Protein AF-A0A7X8CZT1-F1 (afdb_monomer)

pLDDT: mean 84.38, std 14.91, range [46.91, 98.44]

Foldseek 3Di:
DDKDKDWDWAADPDPDPVCVVVCVVDRIDTFKMWMFDADPVRDTPDIDIDGDQDDNCNDGDPVRVPD

Secondary structure (DSSP, 8-state):
-EEEEEEEEE------HHHHHHHHH-S-EEEEEEEEEE-TT--EEEEEEEE---SS--S--TTTTT-

Nearest PDB structures (foldseek):
  3t69-assembly1_B  TM=7.210E-01  e=8.355E+00  Sinorhizobium meliloti 1021
  6suf-assembly1_E  TM=3.956E-01  e=1.568E+00  Photorhabdus luminescens

Solvent-accessible surface area (backbone atoms only — not comparable to full-atom values): 4216 Å² total; per-residue (Å²): 111,45,73,54,70,50,76,42,68,38,40,84,84,70,97,46,81,85,47,54,70,49,45,76,75,51,61,61,42,70,34,32,44,40,36,37,34,24,46,88,84,68,47,83,76,46,79,47,76,46,79,42,85,60,83,84,53,79,57,77,40,75,83,66,75,78,119

Sequence (67 aa):
MYIVFDLEFNQDFTETESVEKIKGMYPFEIIQIGAVKLDSDFNIVKTFSRYIKPAIYNKISPIIEEL

Radius of gyration: 15.74 Å; Cα contacts (8 Å, |Δi|>4): 105; chains: 1; bounding box: 30×18×46 Å

Mean predicted aligned error: 6.36 Å

Structure (mmCIF, N/CA/C/O backbone):
data_AF-A0A7X8CZT1-F1
#
_entry.id   AF-A0A7X8CZT1-F1
#
loop_
_atom_site.group_PDB
_atom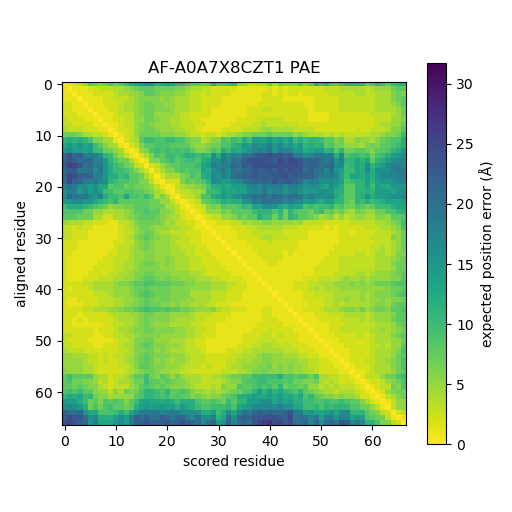_site.id
_atom_site.type_symbol
_atom_site.label_atom_id
_atom_site.label_alt_id
_atom_site.label_comp_id
_atom_site.label_asym_id
_atom_site.label_entity_id
_atom_site.label_seq_id
_atom_site.pdbx_PDB_ins_code
_atom_site.Cartn_x
_atom_site.Cartn_y
_atom_site.Cartn_z
_atom_site.occupancy
_atom_site.B_iso_or_equiv
_atom_site.auth_seq_id
_atom_site.auth_comp_id
_atom_site.auth_asym_id
_atom_site.auth_atom_id
_atom_site.pdbx_PDB_model_num
ATOM 1 N N . MET A 1 1 ? -14.486 8.014 13.692 1.00 88.44 1 MET A N 1
ATOM 2 C CA . MET A 1 1 ? -13.771 6.893 13.044 1.00 88.44 1 MET A CA 1
ATOM 3 C C . MET A 1 1 ? -12.730 7.498 12.142 1.00 88.44 1 MET A C 1
ATOM 5 O O . MET A 1 1 ? -13.098 8.265 11.260 1.00 88.44 1 MET A O 1
ATOM 9 N N . TYR A 1 2 ? -11.472 7.151 12.368 1.00 97.62 2 TYR A N 1
ATOM 10 C CA . TYR A 1 2 ? -10.362 7.628 11.553 1.00 97.62 2 TYR A CA 1
ATOM 11 C C . TYR A 1 2 ? -9.693 6.448 10.860 1.00 97.62 2 TYR A C 1
ATOM 13 O O . TYR A 1 2 ? -9.717 5.324 11.366 1.00 97.62 2 TYR A O 1
ATOM 21 N N . ILE A 1 3 ? -9.125 6.702 9.687 1.00 97.88 3 ILE A N 1
ATOM 22 C CA . ILE A 1 3 ? -8.239 5.768 9.003 1.00 97.88 3 ILE A CA 1
ATOM 23 C C . ILE A 1 3 ? -6.944 6.523 8.762 1.00 97.88 3 ILE A C 1
ATOM 25 O O . ILE A 1 3 ? -6.954 7.555 8.096 1.00 97.88 3 ILE A O 1
ATOM 29 N N . VAL A 1 4 ? -5.857 6.010 9.322 1.00 97.88 4 VAL A N 1
ATOM 30 C CA . VAL A 1 4 ? -4.506 6.442 8.969 1.00 97.88 4 VAL A CA 1
ATOM 31 C C . VAL A 1 4 ? -3.954 5.372 8.049 1.00 97.88 4 VAL A C 1
ATOM 33 O O . VAL A 1 4 ? -4.052 4.186 8.364 1.00 97.88 4 VAL A O 1
ATOM 36 N N . PHE A 1 5 ? -3.440 5.773 6.897 1.00 97.88 5 PHE A N 1
ATOM 37 C CA . PHE A 1 5 ? -2.887 4.845 5.928 1.00 97.88 5 PHE A CA 1
ATOM 38 C C . PHE A 1 5 ? -1.594 5.387 5.345 1.00 97.88 5 PHE A C 1
ATOM 40 O O . PHE A 1 5 ? -1.341 6.590 5.366 1.00 97.88 5 PHE A O 1
ATOM 47 N N . ASP A 1 6 ? -0.818 4.449 4.841 1.00 97.31 6 ASP A N 1
ATOM 48 C CA . ASP A 1 6 ? 0.484 4.624 4.242 1.00 97.31 6 ASP A CA 1
ATOM 49 C C . ASP A 1 6 ? 0.551 3.767 2.971 1.00 97.31 6 ASP A C 1
ATOM 51 O O . ASP A 1 6 ? -0.097 2.713 2.880 1.00 97.31 6 ASP A O 1
ATOM 55 N N . LEU A 1 7 ? 1.257 4.266 1.961 1.00 95.81 7 LEU A N 1
ATOM 56 C CA . LEU A 1 7 ? 1.315 3.673 0.629 1.00 95.81 7 LEU A CA 1
ATOM 57 C C . LEU A 1 7 ? 2.765 3.573 0.179 1.00 95.81 7 LEU A C 1
ATOM 59 O O . LEU A 1 7 ? 3.465 4.582 0.155 1.00 95.81 7 LEU A O 1
ATOM 63 N N . GLU A 1 8 ? 3.146 2.391 -0.300 1.00 94.25 8 GLU A N 1
ATOM 64 C CA . GLU A 1 8 ? 4.422 2.195 -0.988 1.00 94.25 8 GLU A CA 1
ATOM 65 C C . GLU A 1 8 ? 4.207 2.155 -2.493 1.00 94.25 8 GLU A C 1
ATOM 67 O O . GLU A 1 8 ? 3.225 1.579 -2.984 1.00 94.25 8 GLU A O 1
ATOM 72 N N . PHE A 1 9 ? 5.150 2.733 -3.230 1.00 91.25 9 PHE A N 1
ATOM 73 C CA . PHE A 1 9 ? 5.040 2.921 -4.669 1.00 91.25 9 PHE A CA 1
ATOM 74 C C . PHE A 1 9 ? 6.237 2.346 -5.412 1.00 91.25 9 PHE A C 1
ATOM 76 O O . PHE A 1 9 ? 7.377 2.550 -5.015 1.00 91.25 9 PHE A O 1
ATOM 83 N N . ASN A 1 10 ? 5.969 1.721 -6.555 1.00 90.31 10 ASN A N 1
ATOM 84 C CA . ASN A 1 10 ? 6.947 1.440 -7.590 1.00 90.31 10 ASN A CA 1
ATOM 85 C C . ASN A 1 10 ? 6.947 2.525 -8.668 1.00 90.31 10 ASN A C 1
ATOM 87 O O . ASN A 1 10 ? 5.953 3.219 -8.877 1.00 90.31 10 ASN A O 1
ATOM 91 N N . GLN A 1 11 ? 8.066 2.652 -9.368 1.00 85.12 11 GLN A N 1
ATOM 92 C CA . GLN A 1 11 ? 8.248 3.589 -10.470 1.00 85.12 11 GLN A CA 1
ATOM 93 C C . GLN A 1 11 ? 9.204 2.999 -11.498 1.00 85.12 11 GLN A C 1
ATOM 95 O O . GLN A 1 11 ? 10.008 2.117 -11.186 1.00 85.12 11 GLN A O 1
ATOM 100 N N . ASP A 1 12 ? 9.146 3.515 -12.721 1.00 77.19 12 ASP A N 1
ATOM 101 C CA . ASP A 1 12 ? 10.132 3.154 -13.727 1.00 77.19 12 ASP A CA 1
ATOM 102 C C . ASP A 1 12 ? 11.513 3.724 -13.389 1.00 77.19 12 ASP A C 1
ATOM 104 O O . ASP A 1 12 ? 11.692 4.929 -13.196 1.00 77.19 12 ASP A O 1
ATOM 108 N N . PHE A 1 13 ? 12.497 2.835 -13.379 1.00 72.44 13 PHE A N 1
ATOM 109 C CA . PHE A 1 13 ? 13.915 3.131 -13.193 1.00 72.44 13 PHE A CA 1
ATOM 110 C C . PHE A 1 13 ? 14.732 2.847 -14.463 1.00 72.44 13 PHE A C 1
ATOM 112 O O . PHE A 1 13 ? 15.958 2.925 -14.435 1.00 72.44 13 PHE A O 1
ATOM 119 N N . THR A 1 14 ? 14.073 2.490 -15.570 1.00 67.44 14 THR A N 1
ATOM 120 C CA . THR A 1 14 ? 14.718 2.208 -16.854 1.00 67.44 14 THR A CA 1
ATOM 121 C C . THR A 1 14 ? 14.600 3.398 -17.806 1.00 67.44 14 THR A C 1
ATOM 123 O O . THR A 1 14 ? 13.568 4.053 -17.894 1.00 67.44 14 THR A O 1
ATOM 126 N N . GLU A 1 15 ? 15.669 3.705 -18.538 1.00 61.69 15 GLU A N 1
ATOM 127 C CA . GLU A 1 15 ? 15.682 4.761 -19.561 1.00 61.69 15 GLU A CA 1
ATOM 128 C C . GLU A 1 15 ? 15.316 4.167 -20.928 1.00 61.69 15 GLU A C 1
ATOM 130 O O . GLU A 1 15 ? 16.152 4.074 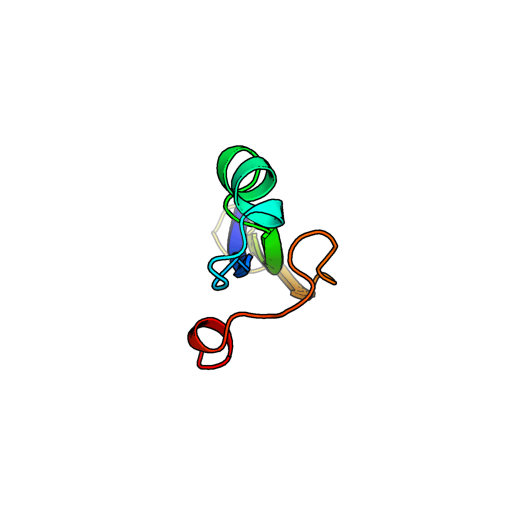-21.823 1.00 61.69 15 GLU A O 1
ATOM 135 N N . THR A 1 16 ? 14.087 3.666 -21.088 1.00 60.97 16 THR A N 1
ATOM 136 C CA . THR A 1 16 ? 13.630 3.161 -22.396 1.00 60.97 16 THR A CA 1
ATOM 137 C C . THR A 1 16 ? 12.542 4.053 -22.986 1.00 60.97 16 THR A C 1
ATOM 139 O O . THR A 1 16 ? 11.545 4.353 -22.330 1.00 60.97 16 THR A O 1
ATOM 142 N N . GLU A 1 17 ? 12.710 4.445 -24.255 1.00 56.97 17 GLU A N 1
ATOM 143 C CA . GLU A 1 17 ? 11.834 5.388 -24.980 1.00 56.97 17 GLU A CA 1
ATOM 144 C C . GLU A 1 17 ? 10.346 4.982 -24.963 1.00 56.97 17 GLU A C 1
ATOM 146 O O . GLU A 1 17 ? 9.448 5.823 -24.959 1.00 56.97 17 GLU A O 1
ATOM 151 N N . SER A 1 18 ? 10.052 3.678 -24.904 1.00 58.06 18 SER A N 1
ATOM 152 C CA . SER A 1 18 ? 8.683 3.150 -24.827 1.00 58.06 18 SER A CA 1
ATOM 153 C C . SER A 1 18 ? 7.963 3.466 -23.512 1.00 58.06 18 SER A C 1
ATOM 155 O O . SER A 1 18 ? 6.732 3.498 -23.490 1.00 58.06 18 SER A O 1
ATOM 157 N N . VAL A 1 19 ? 8.702 3.703 -22.424 1.00 58.28 19 VAL A N 1
ATOM 158 C CA . VAL A 1 19 ? 8.129 3.964 -21.096 1.00 58.28 19 VAL A CA 1
ATOM 159 C C . VAL A 1 19 ? 7.978 5.462 -20.830 1.00 58.28 19 VAL A C 1
ATOM 161 O O . VAL A 1 19 ? 7.138 5.848 -20.022 1.00 58.28 19 VAL A O 1
ATOM 164 N N . GLU A 1 20 ? 8.654 6.334 -21.583 1.00 60.38 20 GLU A N 1
ATOM 165 C CA . GLU A 1 20 ? 8.578 7.793 -21.400 1.00 60.38 20 GLU A CA 1
ATOM 166 C C . GLU A 1 20 ? 7.149 8.351 -21.511 1.00 60.38 20 GLU A C 1
ATOM 168 O O . GLU A 1 20 ? 6.749 9.206 -20.717 1.00 60.38 20 GLU A O 1
ATOM 173 N N . LYS A 1 21 ? 6.328 7.820 -22.432 1.00 61.75 21 LYS A N 1
ATOM 174 C CA . LYS A 1 21 ? 4.909 8.211 -22.549 1.00 61.75 21 LYS A CA 1
ATOM 175 C C . LYS A 1 21 ? 4.067 7.796 -21.340 1.00 61.75 21 LYS A C 1
ATOM 177 O O . LYS A 1 21 ? 3.156 8.527 -20.962 1.00 61.75 21 LYS A O 1
ATOM 182 N N . ILE A 1 22 ? 4.345 6.632 -20.751 1.00 63.59 22 ILE A N 1
ATOM 183 C CA . ILE A 1 22 ? 3.609 6.103 -19.591 1.00 63.59 22 ILE A CA 1
ATOM 184 C C . ILE A 1 22 ? 4.078 6.801 -18.311 1.00 63.59 22 ILE A C 1
ATOM 186 O O . ILE A 1 22 ? 3.246 7.209 -17.504 1.00 63.59 22 ILE A O 1
ATOM 190 N N . LYS A 1 23 ? 5.388 7.032 -18.177 1.00 62.41 23 LYS A N 1
ATOM 191 C CA . LYS A 1 23 ? 6.031 7.730 -17.057 1.00 62.41 23 LYS A CA 1
ATOM 192 C C . LYS A 1 23 ? 5.467 9.135 -16.840 1.00 62.41 23 LYS A C 1
ATOM 194 O O . LYS A 1 23 ? 5.286 9.549 -15.700 1.00 62.41 23 LYS A O 1
ATOM 199 N N . GLY A 1 24 ? 5.124 9.842 -17.922 1.00 68.00 24 GLY A N 1
ATOM 200 C CA . GLY A 1 24 ? 4.475 11.155 -17.848 1.00 68.00 24 GLY A CA 1
ATOM 201 C C . GLY A 1 24 ? 3.020 11.127 -17.355 1.00 68.00 24 GLY A C 1
ATOM 202 O O . GLY A 1 24 ? 2.568 12.100 -16.758 1.00 68.00 24 GLY A O 1
ATOM 203 N N . MET A 1 25 ? 2.285 10.030 -17.580 1.00 75.56 25 MET A N 1
ATOM 204 C CA . MET A 1 25 ? 0.878 9.889 -17.166 1.00 75.56 25 MET A CA 1
ATOM 205 C C . MET A 1 25 ? 0.721 9.230 -15.791 1.00 75.56 25 MET A C 1
ATOM 207 O O . MET A 1 25 ? -0.173 9.607 -15.037 1.00 75.56 25 MET A O 1
ATOM 211 N N . TYR A 1 26 ? 1.583 8.268 -15.459 1.00 78.31 26 TYR A N 1
ATOM 212 C CA . TYR A 1 26 ? 1.515 7.481 -14.228 1.00 78.31 26 TYR A CA 1
ATOM 213 C C . TYR A 1 26 ? 2.911 7.316 -13.623 1.00 78.31 26 TYR A C 1
ATOM 215 O O . TYR A 1 26 ? 3.495 6.242 -13.724 1.00 78.31 26 TYR A O 1
ATOM 223 N N . PRO A 1 27 ? 3.480 8.353 -12.993 1.00 81.88 27 PRO A N 1
ATOM 224 C CA . PRO A 1 27 ? 4.860 8.306 -12.505 1.00 81.88 27 PRO A CA 1
ATOM 225 C C . PRO A 1 27 ? 5.088 7.259 -11.400 1.00 81.88 27 PRO A C 1
ATOM 227 O O . PRO A 1 27 ? 6.215 6.808 -11.221 1.00 81.88 27 PRO A O 1
ATOM 230 N N . PHE A 1 28 ? 4.027 6.843 -10.700 1.00 88.12 28 PHE A N 1
ATOM 231 C CA . PHE A 1 28 ? 4.077 5.905 -9.581 1.00 88.12 28 PHE A CA 1
ATOM 232 C C . PHE A 1 28 ? 2.930 4.890 -9.646 1.00 88.12 28 PHE A C 1
ATOM 234 O O . PHE A 1 28 ? 1.819 5.219 -10.062 1.00 88.12 28 PHE A O 1
ATOM 241 N N . GLU A 1 29 ? 3.185 3.672 -9.178 1.00 90.94 29 GLU A N 1
ATOM 242 C CA . GLU A 1 29 ? 2.211 2.588 -9.044 1.00 90.94 29 GLU A CA 1
ATOM 243 C C . GLU A 1 29 ? 2.224 2.055 -7.609 1.00 90.94 29 GLU A C 1
ATOM 245 O O . GLU A 1 29 ? 3.280 1.703 -7.101 1.00 90.94 29 GLU A O 1
ATOM 250 N N . ILE A 1 30 ? 1.069 1.974 -6.942 1.00 93.75 30 ILE A N 1
ATOM 251 C CA . ILE A 1 30 ? 0.999 1.459 -5.565 1.00 93.75 30 ILE A CA 1
ATOM 252 C C . ILE A 1 30 ? 1.319 -0.040 -5.560 1.00 93.75 30 ILE A C 1
ATOM 254 O O . ILE A 1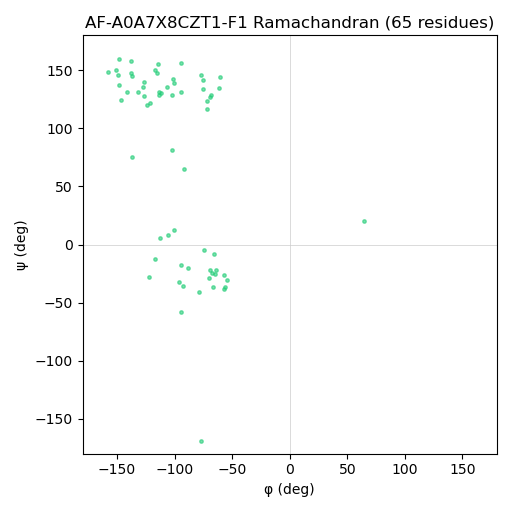 30 ? 0.674 -0.815 -6.267 1.00 93.75 30 ILE A O 1
ATOM 258 N N . ILE A 1 31 ? 2.250 -0.454 -4.704 1.00 94.19 31 ILE A N 1
ATOM 259 C CA . ILE A 1 31 ? 2.643 -1.858 -4.511 1.00 94.19 31 ILE A CA 1
ATOM 260 C C . ILE A 1 31 ? 2.360 -2.383 -3.102 1.00 94.19 31 ILE A C 1
AT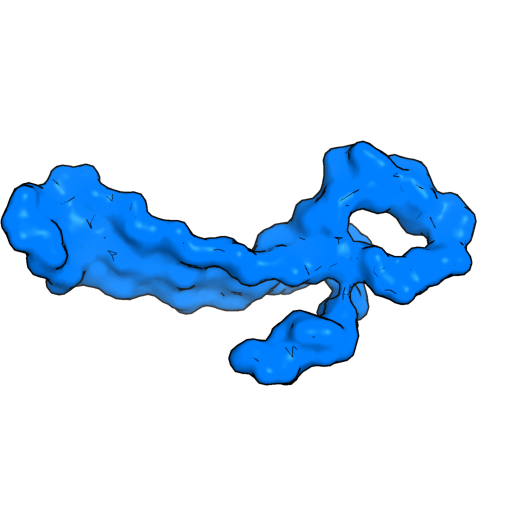OM 262 O O . ILE A 1 31 ? 2.365 -3.595 -2.886 1.00 94.19 31 ILE A O 1
ATOM 266 N N . GLN A 1 32 ? 2.048 -1.506 -2.147 1.00 95.81 32 GLN A N 1
ATOM 267 C CA . GLN A 1 32 ? 1.605 -1.895 -0.811 1.00 95.81 32 GLN A CA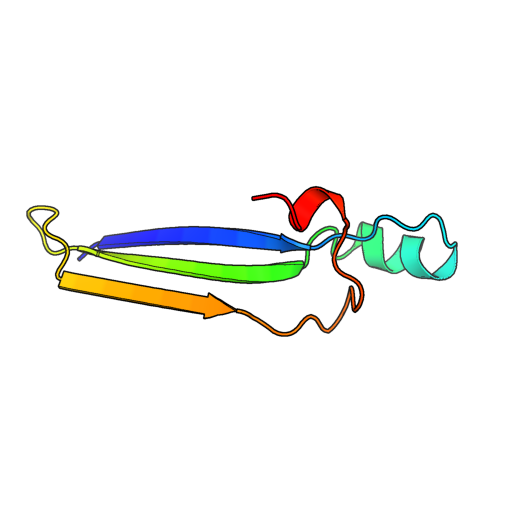 1
ATOM 268 C C . GLN A 1 32 ? 0.647 -0.858 -0.230 1.00 95.81 32 GLN A C 1
ATOM 270 O O . GLN A 1 32 ? 0.786 0.340 -0.459 1.00 95.81 32 GLN A O 1
ATOM 275 N N . ILE A 1 33 ? -0.315 -1.339 0.556 1.00 97.94 33 ILE A N 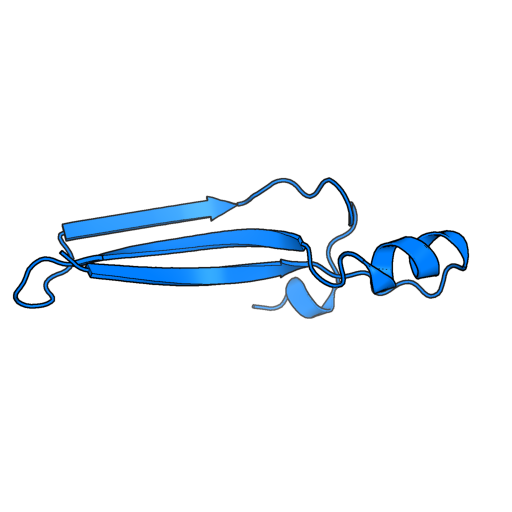1
ATOM 276 C CA . ILE A 1 33 ? -1.176 -0.511 1.398 1.00 97.94 33 ILE A CA 1
ATOM 277 C C . ILE A 1 33 ? -1.008 -0.965 2.844 1.00 97.94 33 ILE A C 1
ATOM 279 O O . ILE A 1 33 ? -1.310 -2.120 3.163 1.00 97.94 33 ILE A O 1
ATOM 283 N N . GLY A 1 34 ? -0.593 -0.048 3.715 1.00 97.88 34 GLY A N 1
ATOM 284 C CA . GLY A 1 34 ? -0.686 -0.170 5.167 1.00 97.88 34 GLY A CA 1
ATOM 285 C C . GLY A 1 34 ? -1.786 0.744 5.700 1.00 97.88 34 GLY A C 1
ATOM 286 O O . GLY A 1 34 ? -1.900 1.888 5.280 1.00 97.88 34 GLY A O 1
ATOM 287 N N . ALA A 1 35 ? -2.636 0.269 6.608 1.00 98.31 35 ALA A N 1
ATOM 288 C CA . ALA A 1 35 ? -3.660 1.110 7.222 1.00 98.31 35 ALA A CA 1
ATOM 289 C C . ALA A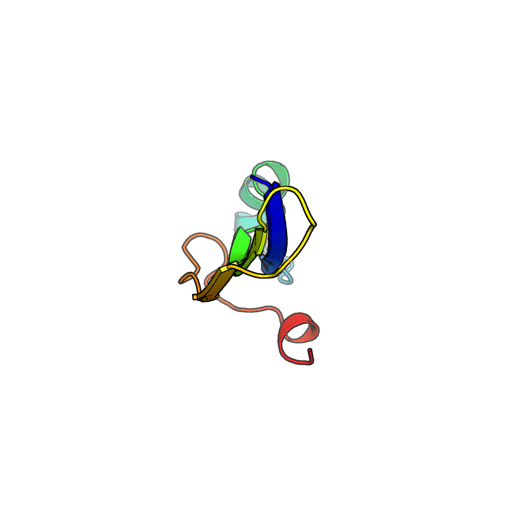 1 35 ? -4.039 0.666 8.635 1.00 98.31 35 ALA A C 1
ATOM 291 O O . ALA A 1 35 ? -4.053 -0.524 8.961 1.00 98.31 35 ALA A O 1
ATOM 292 N N . VAL A 1 36 ? -4.439 1.634 9.456 1.00 98.25 36 VAL A N 1
ATOM 293 C CA . VAL A 1 36 ? -5.019 1.424 10.782 1.00 98.25 36 VAL A CA 1
ATOM 294 C C . VAL A 1 36 ? -6.344 2.172 10.905 1.00 98.25 36 VAL A C 1
ATOM 296 O O . VAL A 1 36 ? -6.480 3.324 10.497 1.00 98.25 36 VAL A O 1
ATOM 299 N N . LYS A 1 37 ? -7.347 1.500 11.469 1.00 98.44 37 LYS A N 1
ATOM 300 C CA . LYS A 1 37 ? -8.639 2.083 11.836 1.00 98.44 37 LYS A CA 1
ATOM 301 C C . LYS A 1 37 ? -8.594 2.494 13.300 1.00 98.44 37 LYS A C 1
ATOM 303 O O . LYS A 1 37 ? -8.282 1.656 14.145 1.00 98.44 37 LYS A O 1
ATOM 308 N N . LEU A 1 38 ? -9.011 3.724 13.581 1.00 98.44 38 LEU A N 1
ATOM 309 C CA . LEU A 1 38 ? -9.107 4.278 14.927 1.00 98.44 38 LEU A CA 1
ATOM 310 C C . LEU A 1 38 ? -10.561 4.594 15.315 1.00 98.44 38 LEU A C 1
ATOM 312 O O . LEU A 1 38 ? -11.386 4.962 14.460 1.00 98.44 38 LEU A O 1
ATOM 316 N N . ASP A 1 39 ? -10.873 4.462 16.603 1.00 98.19 39 ASP A N 1
ATOM 317 C CA . ASP A 1 39 ? -12.110 4.979 17.201 1.00 98.19 39 ASP A CA 1
ATOM 318 C C . ASP A 1 39 ? -12.040 6.508 17.421 1.00 98.19 39 ASP A C 1
ATOM 320 O O . ASP A 1 39 ? -11.194 7.183 16.838 1.00 98.19 39 ASP A O 1
ATOM 324 N N . SER A 1 40 ? -12.986 7.092 18.162 1.00 97.50 40 SER A N 1
ATOM 325 C CA . SER A 1 40 ? -12.995 8.534 18.464 1.00 97.50 40 SER A CA 1
ATOM 326 C C . SER A 1 40 ? -11.881 8.975 19.412 1.00 97.50 40 SER A C 1
ATOM 328 O O . SER A 1 40 ? -11.520 10.146 19.384 1.00 97.50 40 SER A O 1
ATOM 330 N N . ASP A 1 41 ? -11.334 8.047 20.196 1.00 97.75 41 ASP A N 1
ATOM 331 C CA . ASP A 1 41 ? -10.313 8.301 21.214 1.00 97.75 41 ASP A CA 1
ATOM 332 C C . ASP A 1 41 ? -8.908 7.922 20.708 1.00 97.75 41 ASP A C 1
ATOM 334 O O . ASP A 1 41 ? -7.949 7.861 21.472 1.00 97.75 41 ASP A O 1
ATOM 338 N N . PHE A 1 42 ? -8.784 7.688 19.396 1.00 96.50 42 PHE A N 1
ATOM 339 C CA . PHE A 1 42 ? -7.564 7.297 18.690 1.00 96.50 42 PHE A CA 1
ATOM 340 C C . PHE A 1 42 ? -6.991 5.923 19.077 1.00 96.50 42 PHE A C 1
ATOM 342 O O . PHE A 1 42 ? -5.835 5.632 18.764 1.00 96.50 42 PHE A O 1
ATOM 349 N N . ASN A 1 43 ? -7.789 5.029 19.668 1.00 97.94 43 ASN A N 1
ATOM 350 C CA . ASN A 1 43 ? -7.360 3.647 19.885 1.00 97.94 43 ASN A CA 1
ATOM 351 C C . ASN A 1 43 ? -7.401 2.859 18.573 1.00 97.94 43 ASN A C 1
ATOM 353 O O . ASN A 1 43 ? -8.338 2.993 17.781 1.00 97.94 43 ASN A O 1
ATOM 357 N N . ILE A 1 44 ? -6.422 1.975 18.360 1.00 97.88 44 ILE A N 1
ATOM 358 C CA . ILE A 1 44 ? -6.395 1.087 17.192 1.00 97.88 44 ILE A CA 1
ATOM 359 C C . ILE A 1 44 ? -7.463 0.003 17.342 1.00 97.88 44 ILE A C 1
ATOM 361 O O . ILE A 1 44 ? -7.388 -0.860 18.210 1.00 97.88 44 ILE A O 1
ATOM 365 N N . VAL A 1 45 ? -8.432 0.016 16.430 1.00 98.19 45 VAL A N 1
ATOM 366 C CA . VAL A 1 45 ? -9.520 -0.968 16.360 1.00 98.19 45 VAL A CA 1
ATOM 367 C C . VAL A 1 45 ? -9.198 -2.077 15.360 1.00 98.19 45 VAL A C 1
ATOM 369 O O . VAL A 1 45 ? -9.649 -3.211 15.508 1.00 98.19 45 VAL A O 1
ATOM 372 N N . LYS A 1 46 ? -8.456 -1.756 14.293 1.00 98.44 46 LYS A N 1
ATOM 373 C CA . LYS A 1 46 ? -8.109 -2.721 13.243 1.00 98.44 46 LYS A CA 1
ATOM 374 C C . LYS A 1 46 ? -6.869 -2.287 12.476 1.00 98.44 46 LYS A C 1
ATOM 376 O O . LYS A 1 46 ? -6.675 -1.097 12.255 1.00 98.44 46 LYS A O 1
ATOM 381 N N . THR A 1 47 ? -6.102 -3.258 11.997 1.00 98.06 47 THR A N 1
ATOM 382 C CA . THR A 1 47 ? -5.000 -3.054 11.055 1.00 98.06 47 THR A CA 1
ATOM 383 C C . THR A 1 47 ? -5.303 -3.727 9.714 1.00 98.06 47 THR A C 1
ATOM 385 O O . THR A 1 47 ? -6.105 -4.663 9.618 1.00 98.06 47 THR A O 1
ATOM 388 N N . PHE A 1 48 ? -4.686 -3.218 8.656 1.00 98.12 48 PHE A N 1
ATOM 389 C CA . PHE A 1 48 ? -4.729 -3.762 7.309 1.00 98.12 48 PHE A CA 1
ATOM 390 C C . PHE A 1 48 ? -3.346 -3.602 6.677 1.00 98.12 48 PHE A C 1
ATOM 392 O O . PHE A 1 48 ? -2.758 -2.529 6.746 1.00 98.12 48 PHE A O 1
ATOM 399 N N . SER A 1 49 ? -2.829 -4.674 6.081 1.00 97.69 49 SER A N 1
ATOM 400 C CA . SER A 1 49 ? -1.587 -4.644 5.309 1.00 97.69 49 SER A CA 1
ATOM 401 C C . SER A 1 49 ? -1.676 -5.635 4.154 1.00 97.69 49 SER A C 1
ATOM 403 O O . SER A 1 49 ? -2.004 -6.816 4.359 1.00 97.69 49 SER A O 1
ATOM 405 N N . ARG A 1 50 ? -1.459 -5.145 2.932 1.00 97.56 50 ARG A N 1
ATOM 406 C CA . ARG A 1 50 ? -1.509 -5.947 1.707 1.00 97.56 50 ARG A CA 1
ATOM 407 C C . ARG A 1 50 ? -0.547 -5.428 0.650 1.00 97.56 50 ARG A C 1
ATOM 409 O O . ARG A 1 50 ? -0.523 -4.234 0.370 1.00 97.56 50 ARG A O 1
ATOM 416 N N . TYR A 1 51 ? 0.141 -6.370 0.012 1.00 95.81 51 TYR A N 1
ATOM 417 C CA . TYR A 1 51 ? 0.848 -6.145 -1.243 1.00 95.81 51 TYR A CA 1
ATOM 418 C C . TYR A 1 51 ? -0.125 -6.118 -2.423 1.00 95.81 51 TYR A C 1
ATOM 420 O O . TYR A 1 51 ? -1.122 -6.849 -2.445 1.00 95.81 51 TYR A O 1
ATOM 428 N N . ILE A 1 52 ? 0.198 -5.293 -3.412 1.00 94.44 52 ILE A N 1
ATOM 429 C CA . ILE A 1 52 ? -0.494 -5.165 -4.689 1.00 94.44 52 ILE A CA 1
ATOM 430 C C . ILE A 1 52 ? 0.458 -5.643 -5.777 1.00 94.44 52 ILE A C 1
ATOM 432 O O . ILE A 1 52 ? 1.622 -5.257 -5.822 1.00 94.44 52 ILE A O 1
ATOM 436 N N . LYS A 1 53 ? -0.042 -6.509 -6.661 1.00 92.25 53 LYS A N 1
ATOM 437 C CA . LYS A 1 53 ? 0.727 -6.969 -7.814 1.00 92.25 53 LYS A CA 1
ATOM 438 C C . LYS A 1 53 ? 0.847 -5.818 -8.830 1.00 92.25 53 LYS A C 1
ATOM 440 O O . LYS A 1 53 ? -0.206 -5.365 -9.284 1.00 92.25 53 LYS A O 1
ATOM 445 N N . PRO A 1 54 ? 2.064 -5.403 -9.227 1.00 89.31 54 PRO A N 1
ATOM 446 C CA . PRO A 1 54 ? 2.244 -4.397 -10.270 1.00 89.31 54 PRO A CA 1
ATOM 447 C C . PRO A 1 54 ? 1.639 -4.850 -11.604 1.00 89.31 54 PRO A C 1
ATOM 449 O O . PRO A 1 54 ? 1.692 -6.035 -11.952 1.00 89.31 54 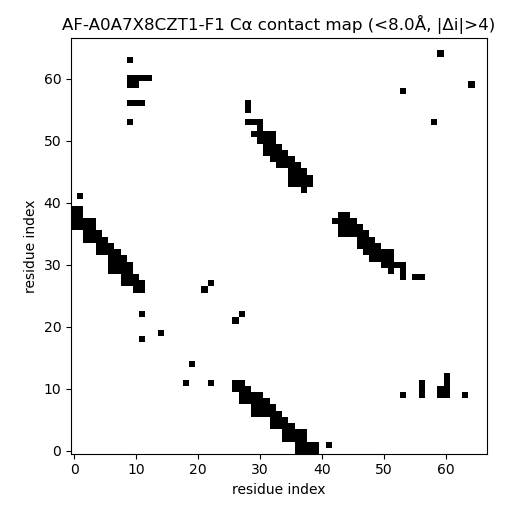PRO A O 1
ATOM 452 N N . ALA A 1 55 ? 1.078 -3.903 -12.344 1.00 87.81 55 ALA A N 1
ATOM 453 C CA . ALA A 1 55 ? 0.515 -4.069 -13.678 1.00 87.81 55 ALA A CA 1
ATOM 454 C C . ALA A 1 55 ? 1.172 -3.134 -14.706 1.00 87.81 55 ALA A C 1
ATOM 456 O O . ALA A 1 55 ? 1.222 -3.481 -15.888 1.00 87.81 55 ALA A O 1
ATOM 457 N N . ILE A 1 56 ? 1.675 -1.971 -14.274 1.00 85.50 56 ILE A N 1
ATOM 458 C CA . ILE A 1 56 ? 2.355 -0.995 -15.136 1.00 85.50 56 ILE A CA 1
ATOM 459 C C . ILE A 1 56 ? 3.867 -1.240 -15.089 1.00 85.50 56 ILE A C 1
ATOM 461 O O . ILE A 1 56 ? 4.490 -1.537 -16.111 1.00 85.50 56 ILE A O 1
ATOM 465 N N . TYR A 1 57 ? 4.454 -1.184 -13.895 1.00 86.69 57 TYR A N 1
ATOM 466 C CA . TYR A 1 57 ? 5.883 -1.350 -13.659 1.00 86.69 57 TYR A CA 1
ATOM 467 C C . TYR A 1 57 ? 6.160 -2.751 -13.111 1.00 86.69 57 TYR A C 1
ATOM 469 O O . TYR A 1 57 ? 6.318 -2.970 -11.914 1.00 86.69 57 TYR A O 1
ATOM 477 N N . ASN A 1 58 ? 6.233 -3.728 -14.019 1.00 82.12 58 ASN A N 1
ATOM 478 C CA . ASN A 1 58 ? 6.376 -5.154 -13.681 1.00 82.12 58 ASN A CA 1
ATOM 479 C C . ASN A 1 58 ? 7.711 -5.532 -13.006 1.00 82.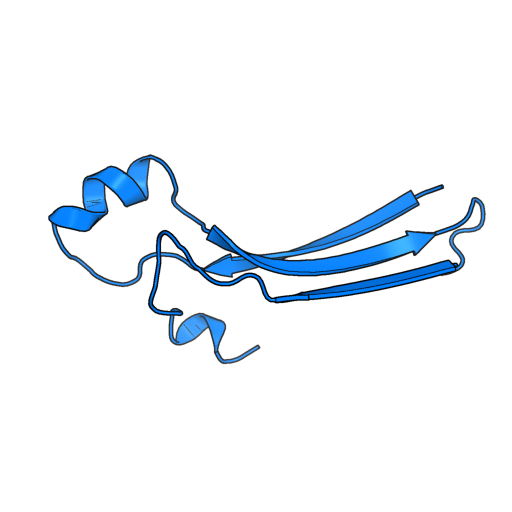12 58 ASN A C 1
ATOM 481 O O . ASN A 1 58 ? 7.877 -6.675 -12.580 1.00 82.12 58 ASN A O 1
ATOM 485 N N . LYS A 1 59 ? 8.669 -4.603 -12.931 1.00 82.38 59 LYS A N 1
ATOM 486 C CA . LYS A 1 59 ? 9.924 -4.755 -12.188 1.00 82.38 59 LYS A CA 1
ATOM 487 C C . LYS A 1 59 ? 9.919 -3.774 -11.028 1.00 82.38 59 LYS A C 1
ATOM 489 O O . LYS A 1 59 ? 9.696 -2.590 -11.257 1.00 82.38 59 LYS A O 1
ATOM 494 N N . ILE A 1 60 ? 10.191 -4.261 -9.823 1.00 82.06 60 ILE A N 1
ATOM 495 C CA . ILE A 1 60 ? 10.385 -3.407 -8.651 1.00 82.06 60 ILE A CA 1
ATOM 496 C C . ILE A 1 60 ? 11.763 -2.751 -8.749 1.00 82.06 60 ILE A C 1
ATOM 498 O O . ILE A 1 60 ? 12.740 -3.420 -9.092 1.00 82.06 60 ILE A O 1
ATOM 502 N N . SER A 1 61 ? 11.834 -1.441 -8.506 1.00 77.44 61 SER A N 1
ATOM 503 C CA . SER A 1 61 ? 13.117 -0.739 -8.424 1.00 77.44 61 SER A CA 1
ATOM 504 C C . SER A 1 61 ? 13.961 -1.301 -7.272 1.00 77.44 61 SER A C 1
ATOM 506 O O . SER A 1 61 ? 13.431 -1.421 -6.168 1.00 77.44 61 SER A O 1
ATOM 508 N N . PRO A 1 62 ? 15.268 -1.566 -7.462 1.00 74.00 62 PRO A N 1
ATOM 509 C CA . PRO A 1 62 ? 16.149 -2.036 -6.387 1.00 74.00 62 PRO A CA 1
ATOM 510 C C . PRO A 1 62 ? 16.194 -1.094 -5.176 1.00 74.00 62 PRO A C 1
ATOM 512 O O . PRO A 1 62 ? 16.410 -1.534 -4.058 1.00 74.00 62 PRO A O 1
ATOM 515 N N . ILE A 1 63 ? 15.938 0.202 -5.392 1.00 70.44 63 ILE A N 1
ATOM 516 C CA . ILE A 1 63 ? 15.875 1.223 -4.332 1.00 70.44 63 ILE A CA 1
ATOM 517 C C . ILE A 1 63 ? 14.706 0.966 -3.361 1.00 70.44 63 ILE A C 1
ATOM 519 O O . ILE A 1 63 ? 14.753 1.399 -2.217 1.00 70.44 63 ILE A O 1
ATOM 523 N N . ILE A 1 64 ? 13.655 0.274 -3.810 1.00 69.12 64 ILE A N 1
ATOM 524 C CA . ILE A 1 64 ? 12.462 -0.036 -3.006 1.00 69.12 64 ILE A CA 1
ATOM 525 C C . ILE A 1 64 ? 12.641 -1.347 -2.226 1.00 69.12 64 ILE A C 1
ATOM 527 O O . ILE A 1 64 ? 11.962 -1.572 -1.232 1.00 69.12 64 ILE A O 1
ATOM 531 N N . GLU A 1 65 ? 13.562 -2.214 -2.648 1.00 59.47 65 GLU A N 1
ATOM 532 C CA . GLU A 1 65 ? 13.778 -3.536 -2.045 1.00 59.47 65 GLU A CA 1
ATOM 533 C C . GLU A 1 65 ? 14.507 -3.470 -0.682 1.00 59.47 65 GLU A C 1
ATOM 535 O O . GLU A 1 65 ? 14.652 -4.491 -0.016 1.00 59.47 65 GLU A O 1
ATOM 540 N N . GLU A 1 66 ? 14.943 -2.279 -0.252 1.00 53.41 66 GLU A N 1
ATOM 541 C CA . GLU A 1 66 ? 15.801 -2.061 0.926 1.00 53.41 66 GLU A CA 1
ATOM 542 C C . GLU A 1 66 ? 15.099 -1.464 2.168 1.00 53.41 66 GLU A C 1
ATOM 544 O O . GLU A 1 66 ? 15.784 -1.125 3.136 1.00 53.41 66 GLU A O 1
ATOM 549 N N . LEU A 1 67 ? 13.763 -1.340 2.173 1.00 46.91 67 LEU A N 1
ATOM 550 C CA . LEU A 1 67 ? 12.978 -0.849 3.326 1.00 46.91 67 LEU A CA 1
ATOM 551 C C . LEU A 1 67 ? 12.392 -1.972 4.196 1.00 46.91 67 LEU A C 1
ATOM 553 O O . LEU A 1 67 ? 11.778 -2.913 3.644 1.00 46.91 67 LEU A O 1
#